Protein AF-L1L3W8-F1 (afdb_monomer_lite)

InterPro domains:
  IPR001732 UDP-glucose/GDP-mannose dehydrogenase, N-terminal [PF03721] (19-72)
  IPR028359 UDP-N-acetyl-D-mannosamine/glucosamine dehydrogenase [PTHR43491] (12-77)
  IPR036291 NAD(P)-binding domain superfamily [SSF51735] (19-76)

Organism: NCBI:txid698759

Foldseek 3Di:
DDDDDDVVCVVCPVPDFPEEFEDCPPPRVLVQLVCVVVPTQYHYHYPDVVVVVCLLVLNDDDDPVSSVSSVVVNVDPRD

Sequence (79 aa):
MTVLQVPEFRHLAEAVYDVAIVGLGYVGLPTALSFHAAGARVVGIDIDPGRLAAIRDGGVDLLPSDQQRLREALEADSF

pLDDT: mean 86.77, std 18.08, range [34.97, 98.25]

Radius of gyration: 13.32 Å; chains: 1; bounding box: 34×26×33 Å

Structure (mmCIF, N/CA/C/O backbone):
data_AF-L1L3W8-F1
#
_entry.id   AF-L1L3W8-F1
#
loop_
_atom_site.group_PDB
_atom_site.id
_atom_site.type_symbol
_atom_site.label_atom_id
_atom_site.label_alt_id
_atom_site.label_comp_id
_atom_site.label_asym_id
_atom_site.label_entity_id
_atom_site.label_seq_id
_atom_site.pdbx_PDB_ins_code
_atom_site.Cartn_x
_atom_site.Cartn_y
_atom_site.Cartn_z
_atom_site.occupancy
_atom_site.B_iso_or_equiv
_atom_site.auth_seq_id
_atom_site.auth_comp_id
_atom_site.auth_asym_id
_atom_site.auth_atom_id
_atom_site.pdbx_PDB_model_num
ATOM 1 N N . MET A 1 1 ? -22.926 -10.241 -19.346 1.00 35.06 1 MET A N 1
ATOM 2 C CA . MET A 1 1 ? -21.879 -9.204 -19.435 1.00 35.06 1 MET A CA 1
ATOM 3 C C . MET A 1 1 ? -20.547 -9.934 -19.421 1.00 35.06 1 MET A C 1
ATOM 5 O O . MET A 1 1 ? -20.139 -10.407 -18.372 1.00 35.06 1 MET A O 1
ATOM 9 N N . THR A 1 2 ? -19.979 -10.191 -20.598 1.00 34.97 2 THR A N 1
ATOM 10 C CA . THR A 1 2 ? -18.806 -11.064 -20.762 1.00 34.97 2 THR A CA 1
ATOM 11 C C . THR A 1 2 ? -17.546 -10.233 -20.569 1.00 34.97 2 THR A C 1
ATOM 13 O O . THR A 1 2 ? -17.265 -9.357 -21.382 1.00 34.97 2 THR A O 1
ATOM 16 N N . VAL A 1 3 ? -16.813 -10.476 -19.484 1.00 44.78 3 VAL A N 1
ATOM 17 C CA . VAL A 1 3 ? -15.485 -9.893 -19.274 1.00 44.78 3 VAL A CA 1
ATOM 18 C C . VAL A 1 3 ? -14.486 -10.739 -20.061 1.00 44.78 3 VAL A C 1
ATOM 20 O O . VAL A 1 3 ? -14.415 -11.952 -19.876 1.00 44.78 3 VAL A O 1
ATOM 23 N N . LEU A 1 4 ? -13.750 -10.101 -20.971 1.00 45.12 4 LEU A N 1
ATOM 24 C CA . LEU A 1 4 ? -12.602 -10.687 -21.660 1.00 45.12 4 LEU A CA 1
ATOM 25 C C . LEU A 1 4 ? -11.582 -11.122 -20.596 1.00 45.12 4 LEU A C 1
ATOM 27 O O . LEU A 1 4 ? -10.994 -10.279 -19.923 1.00 45.12 4 LEU A O 1
ATOM 31 N N . GLN A 1 5 ? -11.408 -12.432 -20.403 1.00 48.59 5 GLN A N 1
ATOM 32 C CA . GLN A 1 5 ? -10.398 -12.974 -19.495 1.00 48.59 5 GLN A CA 1
ATOM 33 C C . GLN A 1 5 ? -9.014 -12.766 -20.111 1.00 48.59 5 GLN A C 1
ATOM 35 O O . GLN A 1 5 ? -8.588 -13.532 -20.975 1.00 48.59 5 GLN A O 1
ATOM 40 N N . VAL A 1 6 ? -8.320 -11.720 -19.666 1.00 56.12 6 VAL A N 1
ATOM 41 C CA . VAL A 1 6 ? -6.897 -11.531 -19.957 1.00 56.12 6 VAL A CA 1
ATOM 42 C C . VAL A 1 6 ? -6.116 -12.566 -19.125 1.00 56.12 6 VAL A C 1
ATOM 44 O O . VAL A 1 6 ? -6.276 -12.587 -17.900 1.00 56.12 6 VAL A O 1
ATOM 47 N N . PRO A 1 7 ? -5.322 -13.463 -19.741 1.00 49.97 7 PRO A N 1
ATOM 48 C CA . PRO A 1 7 ? -4.693 -14.595 -19.049 1.00 49.97 7 PRO A CA 1
ATOM 49 C C . PRO A 1 7 ? -3.764 -14.208 -17.890 1.00 49.97 7 PRO A C 1
ATOM 51 O O . PRO A 1 7 ? -3.562 -15.013 -16.981 1.00 49.97 7 PRO A O 1
ATOM 54 N N . GLU A 1 8 ? -3.228 -12.985 -17.897 1.00 59.03 8 GLU A N 1
ATOM 55 C CA . GLU A 1 8 ? -2.279 -12.492 -16.893 1.00 59.03 8 GLU A CA 1
ATOM 56 C C . GLU A 1 8 ? -2.896 -12.282 -15.494 1.00 59.03 8 GLU A C 1
ATOM 58 O O . GLU A 1 8 ? -2.163 -12.244 -14.510 1.00 59.03 8 GLU A O 1
ATOM 63 N N . PHE A 1 9 ? -4.229 -12.215 -15.362 1.00 52.38 9 PHE A N 1
ATOM 64 C CA . PHE A 1 9 ? -4.917 -11.972 -14.077 1.00 52.38 9 PHE A CA 1
ATOM 65 C C . PHE A 1 9 ? -5.497 -13.231 -13.419 1.00 52.38 9 PHE A C 1
ATOM 67 O O . PHE A 1 9 ? -6.290 -13.147 -12.481 1.00 52.38 9 PHE A O 1
ATOM 74 N N . ARG A 1 10 ? -5.129 -14.423 -13.901 1.00 51.53 10 ARG A N 1
ATOM 75 C CA . ARG A 1 10 ? -5.788 -15.687 -13.533 1.00 51.53 10 ARG A CA 1
ATOM 76 C C . ARG A 1 10 ? -5.699 -16.047 -12.038 1.00 51.53 10 ARG A C 1
ATOM 78 O O . ARG A 1 10 ? -6.551 -16.791 -11.566 1.00 51.53 10 ARG A O 1
ATOM 85 N N . HIS A 1 11 ? -4.747 -15.489 -11.285 1.00 52.94 11 HIS A N 1
ATOM 86 C CA . HIS A 1 11 ? -4.651 -15.682 -9.829 1.00 52.94 11 HIS A CA 1
ATOM 87 C C . HIS A 1 11 ? -5.518 -14.737 -8.979 1.00 52.94 11 HIS A C 1
ATOM 89 O O . HIS A 1 11 ? -5.692 -15.000 -7.796 1.00 52.94 11 HIS A O 1
ATOM 95 N N . LEU A 1 12 ? -6.141 -13.705 -9.560 1.00 53.66 12 LEU A N 1
ATOM 96 C CA . LEU A 1 12 ? -7.112 -12.858 -8.847 1.00 53.66 12 LEU A CA 1
ATOM 97 C C . LEU A 1 12 ? -8.513 -13.488 -8.776 1.00 53.66 12 LEU A C 1
ATOM 99 O O . LEU A 1 12 ? -9.402 -12.953 -8.126 1.00 53.66 12 LEU A O 1
ATOM 103 N N . ALA A 1 13 ? -8.743 -14.607 -9.468 1.00 52.28 13 ALA A N 1
ATOM 104 C CA . ALA A 1 13 ? -10.073 -15.204 -9.581 1.00 52.28 13 ALA A CA 1
ATOM 105 C C . ALA A 1 13 ? -10.573 -15.864 -8.279 1.00 52.28 13 ALA A C 1
ATOM 107 O O . ALA A 1 13 ? -11.768 -16.128 -8.167 1.00 52.28 13 ALA A O 1
ATOM 108 N N . GLU A 1 14 ? -9.689 -16.111 -7.305 1.00 59.72 14 GLU A N 1
ATOM 109 C CA . GLU A 1 14 ? -10.043 -16.726 -6.014 1.00 59.72 14 GLU A CA 1
ATOM 110 C C . GLU A 1 14 ? -10.010 -15.728 -4.843 1.00 59.72 14 GLU A C 1
ATOM 112 O O . GLU A 1 14 ? -10.791 -15.863 -3.902 1.00 59.72 14 GLU A O 1
ATOM 117 N N . ALA A 1 15 ? -9.177 -14.685 -4.923 1.00 65.69 15 ALA A N 1
ATOM 118 C CA . ALA A 1 15 ? -9.112 -13.615 -3.933 1.00 65.69 15 ALA A CA 1
ATOM 119 C C . ALA A 1 15 ? -9.945 -12.411 -4.397 1.00 65.69 15 ALA A C 1
ATOM 121 O O . ALA A 1 15 ? -9.580 -11.693 -5.326 1.00 65.69 15 ALA A O 1
ATOM 122 N N . VAL A 1 16 ? -11.088 -12.183 -3.747 1.00 82.25 16 VAL A N 1
ATOM 123 C CA . VAL A 1 16 ? -11.895 -10.982 -3.996 1.00 82.25 16 VAL A CA 1
ATOM 124 C C . VAL A 1 16 ? -11.234 -9.806 -3.273 1.00 82.25 16 VAL A C 1
ATOM 126 O O . VAL A 1 16 ? -11.055 -9.860 -2.060 1.00 82.25 16 VAL A O 1
ATOM 129 N N . TYR A 1 17 ? -10.894 -8.751 -4.008 1.00 89.50 17 TYR A N 1
ATOM 130 C CA . TYR A 1 17 ? -10.408 -7.483 -3.458 1.00 89.50 17 TYR A CA 1
ATOM 131 C C . TYR A 1 17 ? -11.488 -6.411 -3.596 1.00 89.50 17 TYR A C 1
ATOM 133 O O . TYR A 1 17 ? -12.253 -6.418 -4.562 1.00 89.50 17 TYR A O 1
ATOM 141 N N . ASP A 1 18 ? -11.544 -5.486 -2.642 1.00 94.88 18 ASP A N 1
ATOM 142 C CA . ASP A 1 18 ? -12.521 -4.394 -2.632 1.00 94.88 18 ASP A CA 1
ATOM 143 C C . ASP A 1 18 ? -11.973 -3.151 -3.352 1.00 94.88 18 ASP A C 1
ATOM 145 O O . ASP A 1 18 ? -12.728 -2.403 -3.974 1.00 94.88 18 ASP A O 1
ATOM 149 N N . VAL A 1 19 ? -10.650 -2.941 -3.298 1.00 95.88 19 VAL A N 1
ATOM 150 C CA . VAL A 1 19 ? -9.964 -1.787 -3.898 1.00 95.88 19 VAL A CA 1
ATOM 151 C C . VAL A 1 19 ? -8.664 -2.226 -4.571 1.00 95.88 19 VAL A C 1
ATOM 153 O O . VAL A 1 19 ? -7.861 -2.943 -3.980 1.00 95.88 19 VAL A O 1
ATOM 156 N N . ALA A 1 20 ? -8.424 -1.742 -5.791 1.00 96.75 20 ALA A N 1
ATOM 157 C CA . ALA A 1 20 ? -7.132 -1.848 -6.462 1.00 96.75 20 ALA A CA 1
ATOM 158 C C . ALA A 1 20 ? -6.460 -0.472 -6.528 1.00 96.75 20 ALA A C 1
ATOM 160 O O . ALA A 1 20 ? -7.077 0.496 -6.977 1.00 96.75 20 ALA A O 1
ATOM 161 N N . ILE A 1 21 ? -5.196 -0.389 -6.111 1.00 97.88 21 ILE A N 1
ATOM 162 C CA . ILE A 1 21 ? -4.378 0.825 -6.216 1.00 97.88 21 ILE A CA 1
ATOM 163 C C . ILE A 1 21 ? -3.266 0.579 -7.233 1.00 97.88 21 ILE A C 1
ATOM 165 O O . ILE A 1 21 ? -2.424 -0.295 -7.039 1.00 97.88 21 ILE A O 1
ATOM 169 N N . VAL A 1 22 ? -3.263 1.358 -8.318 1.00 97.69 22 VAL A N 1
ATOM 170 C CA . VAL A 1 22 ? -2.249 1.283 -9.379 1.00 97.69 22 VAL A CA 1
ATOM 171 C C . VAL A 1 22 ? -1.236 2.413 -9.196 1.00 97.69 22 VAL A C 1
ATOM 173 O O . VAL A 1 22 ? -1.582 3.589 -9.286 1.00 97.69 22 VAL A O 1
ATOM 176 N N . GLY A 1 23 ? 0.016 2.032 -8.956 1.00 97.62 23 GLY A N 1
ATOM 177 C CA . GLY A 1 23 ? 1.116 2.886 -8.526 1.00 97.62 23 GLY A CA 1
ATOM 178 C C . GLY A 1 23 ? 1.206 2.945 -7.000 1.00 97.62 23 GLY A C 1
ATOM 179 O O . GLY A 1 23 ? 0.302 3.444 -6.340 1.00 97.62 23 GLY A O 1
ATOM 180 N N . LEU A 1 24 ? 2.326 2.494 -6.435 1.00 98.06 24 LEU A N 1
ATOM 181 C CA . LEU A 1 24 ? 2.627 2.447 -4.997 1.00 98.06 24 LEU A CA 1
ATOM 182 C C . LEU A 1 24 ? 3.778 3.392 -4.625 1.00 98.06 24 LEU A C 1
ATOM 184 O O . LEU A 1 24 ? 4.581 3.141 -3.720 1.00 98.06 24 LEU A O 1
ATOM 188 N N . GLY A 1 25 ? 3.854 4.516 -5.336 1.00 95.44 25 GLY A N 1
ATOM 189 C CA . GLY A 1 25 ? 4.743 5.627 -5.019 1.00 95.44 25 GLY A CA 1
ATOM 190 C C . GLY A 1 25 ? 4.306 6.395 -3.767 1.00 95.44 25 GLY A C 1
ATOM 191 O O . GLY A 1 25 ? 3.551 5.899 -2.931 1.00 95.44 25 GLY A O 1
ATOM 192 N N . TYR A 1 26 ? 4.766 7.641 -3.662 1.00 94.62 26 TYR A N 1
ATOM 193 C CA . TYR A 1 26 ? 4.547 8.503 -2.495 1.00 94.62 26 TYR A CA 1
ATOM 194 C C . TYR A 1 26 ? 3.072 8.672 -2.098 1.00 94.62 26 TYR A C 1
ATOM 196 O O . TYR A 1 26 ? 2.757 8.667 -0.918 1.00 94.62 26 TYR A O 1
ATOM 204 N N . VAL A 1 27 ? 2.160 8.796 -3.066 1.00 96.50 27 VAL A N 1
ATOM 205 C CA . VAL A 1 27 ? 0.720 8.952 -2.785 1.00 96.50 27 VAL A CA 1
ATOM 206 C C . VAL A 1 27 ? 0.018 7.599 -2.693 1.00 96.50 27 VAL A C 1
ATOM 208 O O . VAL A 1 27 ? -0.830 7.385 -1.827 1.00 96.50 27 VAL A O 1
ATOM 211 N N . GLY A 1 28 ? 0.367 6.679 -3.590 1.00 97.75 28 GLY A N 1
ATOM 212 C CA . GLY A 1 28 ? -0.363 5.429 -3.761 1.00 97.75 28 GLY A CA 1
ATOM 213 C C . GLY A 1 28 ? -0.237 4.488 -2.571 1.00 97.75 28 GLY A C 1
ATOM 214 O O . GLY A 1 28 ? -1.244 3.965 -2.106 1.00 97.75 28 GLY A O 1
ATOM 215 N N . LEU A 1 29 ? 0.969 4.330 -2.018 1.00 98.06 29 LEU A N 1
ATOM 216 C CA . LEU A 1 29 ? 1.175 3.436 -0.880 1.00 98.06 29 LEU A CA 1
ATOM 217 C C . LEU A 1 29 ? 0.442 3.911 0.392 1.00 98.06 29 LEU A C 1
ATOM 219 O O . LEU A 1 29 ? -0.347 3.130 0.919 1.00 98.06 29 LEU A O 1
ATOM 223 N N . PRO A 1 30 ? 0.564 5.174 0.853 1.00 97.81 30 PRO A N 1
ATOM 224 C CA . PRO A 1 30 ? -0.259 5.676 1.960 1.00 97.81 30 PRO A CA 1
ATOM 225 C C . PRO A 1 30 ? -1.768 5.563 1.704 1.00 97.81 30 PRO A C 1
ATOM 227 O O . PRO A 1 30 ? -2.542 5.307 2.629 1.00 97.81 30 PRO A O 1
ATOM 230 N N . THR A 1 31 ? -2.202 5.717 0.448 1.00 98.06 31 THR A N 1
ATOM 231 C CA . THR A 1 31 ? -3.614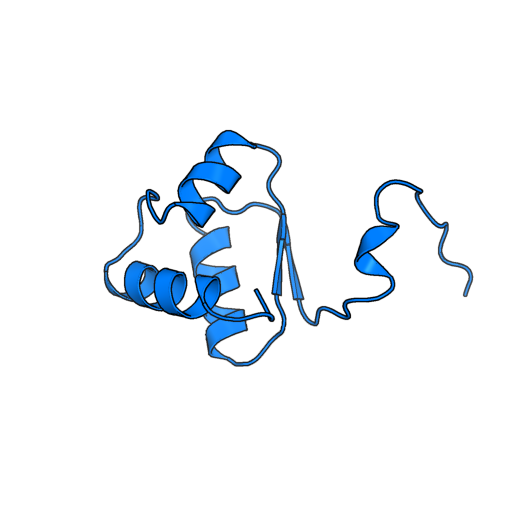 5.547 0.071 1.00 98.06 31 THR A CA 1
ATOM 232 C C . THR A 1 31 ? -4.056 4.093 0.243 1.00 98.06 31 THR A C 1
ATOM 234 O O . THR A 1 31 ? -5.082 3.840 0.873 1.00 98.06 31 THR A O 1
ATOM 237 N N . ALA A 1 32 ? -3.261 3.139 -0.248 1.00 98.25 32 ALA A N 1
ATOM 238 C CA . ALA A 1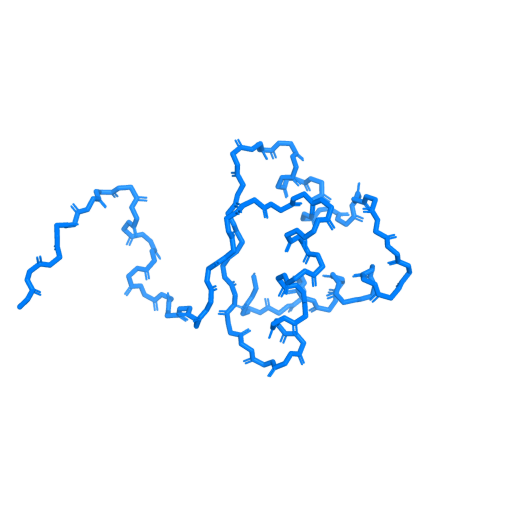 32 ? -3.508 1.708 -0.093 1.00 98.25 32 ALA A CA 1
ATOM 239 C C . ALA A 1 32 ? -3.592 1.313 1.390 1.00 98.25 32 ALA A C 1
ATOM 241 O O . ALA A 1 32 ? -4.560 0.682 1.811 1.00 98.25 32 ALA A O 1
ATOM 242 N N . LEU A 1 33 ? -2.637 1.778 2.201 1.00 98.06 33 LEU A N 1
ATOM 243 C CA . LEU A 1 33 ? -2.612 1.542 3.646 1.00 98.06 33 LEU A CA 1
ATOM 244 C C . LEU A 1 33 ? -3.825 2.148 4.362 1.00 98.06 33 LEU A C 1
ATOM 246 O O . LEU A 1 33 ? -4.329 1.573 5.321 1.00 98.06 33 LEU A O 1
ATOM 250 N N . SER A 1 34 ? -4.321 3.299 3.903 1.00 97.62 34 SER A N 1
ATOM 251 C CA . SER A 1 34 ? -5.509 3.934 4.485 1.00 97.62 34 SER A CA 1
ATOM 252 C C . SER A 1 34 ? -6.790 3.152 4.187 1.00 97.62 34 SER A C 1
ATOM 254 O O . SER A 1 34 ? -7.619 2.995 5.080 1.00 97.62 34 SER A O 1
ATOM 256 N N . PHE A 1 35 ? -6.947 2.618 2.971 1.00 98.06 35 PHE A N 1
ATOM 257 C CA . PHE A 1 35 ? -8.071 1.731 2.650 1.00 98.06 35 PHE A CA 1
ATOM 258 C C . PHE A 1 35 ? -8.008 0.426 3.440 1.00 98.06 35 PHE A C 1
ATOM 260 O O . PHE A 1 35 ? -9.028 -0.015 3.969 1.00 98.06 35 PHE A O 1
ATOM 267 N N . HIS A 1 36 ? -6.815 -0.153 3.573 1.00 97.25 36 HIS A N 1
ATOM 268 C CA . HIS A 1 36 ? -6.630 -1.357 4.371 1.00 97.25 36 HIS A CA 1
ATOM 269 C C . HIS A 1 36 ? -6.955 -1.120 5.854 1.00 97.25 36 HIS A C 1
ATOM 271 O O . HIS A 1 36 ? -7.738 -1.867 6.436 1.00 97.25 36 HIS A O 1
ATOM 277 N N . ALA A 1 37 ? -6.473 -0.018 6.441 1.00 95.94 37 ALA A N 1
ATOM 278 C CA . ALA A 1 37 ? -6.808 0.376 7.813 1.00 95.94 37 ALA A CA 1
ATOM 279 C C . ALA A 1 37 ? -8.313 0.649 8.019 1.00 95.94 37 ALA A C 1
ATOM 281 O O . ALA A 1 37 ? -8.816 0.533 9.135 1.00 95.94 37 ALA A O 1
ATOM 282 N N . ALA A 1 38 ? -9.045 0.990 6.953 1.00 96.19 38 ALA A N 1
ATOM 283 C CA . ALA A 1 38 ? -10.502 1.122 6.965 1.00 96.19 38 ALA A CA 1
ATOM 284 C C . ALA A 1 38 ? -11.249 -0.221 6.797 1.00 96.19 38 ALA A C 1
ATOM 286 O O . ALA A 1 38 ? -12.480 -0.234 6.799 1.00 96.19 38 ALA A O 1
ATOM 287 N N . GLY A 1 39 ? -10.530 -1.340 6.662 1.00 95.19 39 GLY A N 1
ATOM 288 C CA . GLY A 1 39 ? -11.079 -2.694 6.571 1.00 95.19 39 GLY A CA 1
ATOM 289 C C . GLY A 1 39 ? -11.306 -3.214 5.149 1.00 95.19 39 GLY A C 1
ATOM 290 O O . GLY A 1 39 ? -11.912 -4.272 4.993 1.00 95.19 39 GLY A O 1
ATOM 291 N N . ALA A 1 40 ? -10.849 -2.505 4.114 1.00 96.06 40 ALA A N 1
ATOM 292 C CA . ALA A 1 40 ? -10.921 -3.001 2.741 1.00 96.06 40 ALA A CA 1
ATOM 293 C C . ALA A 1 40 ? -9.819 -4.037 2.465 1.00 96.06 40 ALA A C 1
ATOM 295 O O . ALA A 1 40 ? -8.684 -3.893 2.927 1.00 96.06 40 ALA A O 1
ATOM 296 N N . ARG A 1 41 ? -10.125 -5.041 1.639 1.00 95.00 41 ARG A N 1
ATOM 297 C CA . ARG A 1 41 ? -9.110 -5.898 1.014 1.00 95.00 41 ARG A CA 1
ATOM 298 C C . ARG A 1 41 ? -8.515 -5.144 -0.160 1.00 95.00 41 ARG A C 1
ATOM 300 O O . ARG A 1 41 ? -9.232 -4.814 -1.112 1.00 95.00 41 ARG A O 1
ATOM 307 N N . VAL A 1 42 ? -7.227 -4.848 -0.090 1.00 96.19 42 VAL A N 1
ATOM 308 C CA . VAL A 1 42 ? -6.556 -3.991 -1.068 1.00 96.19 42 VAL A CA 1
ATOM 309 C C . VAL A 1 42 ? -5.604 -4.833 -1.894 1.00 96.19 42 VAL A C 1
ATOM 311 O O . VAL A 1 42 ? -4.888 -5.659 -1.352 1.00 96.19 42 VAL A O 1
ATOM 314 N N . VAL A 1 43 ? -5.582 -4.608 -3.206 1.00 95.50 43 VAL A N 1
ATOM 315 C CA . VAL A 1 43 ? -4.501 -5.089 -4.067 1.00 95.50 43 VAL A CA 1
ATOM 316 C C . VAL A 1 43 ? -3.668 -3.900 -4.532 1.00 95.50 43 VAL A C 1
ATOM 318 O O . VAL A 1 43 ? -4.163 -2.983 -5.196 1.00 95.50 43 VAL A O 1
ATOM 321 N N . GLY A 1 44 ? -2.393 -3.896 -4.149 1.00 95.75 44 GLY A N 1
ATOM 322 C CA . GLY A 1 44 ? -1.412 -2.920 -4.609 1.00 95.75 44 GLY A CA 1
ATOM 323 C C . GLY A 1 44 ? -0.710 -3.394 -5.881 1.00 95.75 44 GLY A C 1
ATOM 324 O O . GLY A 1 44 ? -0.189 -4.505 -5.933 1.00 95.75 44 GLY A O 1
ATOM 325 N N . ILE A 1 45 ? -0.664 -2.544 -6.905 1.00 96.81 45 ILE A N 1
ATOM 326 C CA . ILE A 1 45 ? -0.030 -2.841 -8.192 1.00 96.81 45 ILE A CA 1
ATOM 327 C C . ILE A 1 45 ? 1.009 -1.763 -8.478 1.00 96.81 45 ILE A C 1
ATOM 329 O O . ILE A 1 45 ? 0.693 -0.579 -8.441 1.00 96.81 45 ILE A O 1
ATOM 333 N N . ASP A 1 46 ? 2.233 -2.155 -8.813 1.00 97.19 46 ASP A N 1
ATOM 334 C CA . ASP A 1 46 ? 3.267 -1.242 -9.302 1.00 97.19 46 ASP A CA 1
ATOM 335 C C . ASP A 1 46 ? 4.033 -1.902 -10.455 1.00 97.19 46 ASP A C 1
ATOM 337 O O . ASP A 1 46 ? 4.107 -3.129 -10.535 1.00 97.19 46 ASP A O 1
ATOM 341 N N . ILE A 1 47 ? 4.566 -1.088 -11.366 1.00 96.81 47 ILE A N 1
ATOM 342 C CA . ILE A 1 47 ? 5.367 -1.560 -12.500 1.00 96.81 47 ILE A CA 1
ATOM 343 C C . ILE A 1 47 ? 6.819 -1.827 -12.094 1.00 96.81 47 ILE A C 1
ATOM 345 O O . ILE A 1 47 ? 7.494 -2.622 -12.745 1.00 96.81 47 ILE A O 1
ATOM 349 N N . ASP A 1 48 ? 7.308 -1.167 -11.041 1.00 96.81 48 ASP A N 1
ATOM 350 C CA . ASP A 1 48 ? 8.677 -1.312 -10.565 1.00 96.81 48 ASP A CA 1
ATOM 351 C C . ASP A 1 48 ? 8.788 -2.494 -9.579 1.00 96.81 48 ASP A C 1
ATOM 353 O O . ASP A 1 48 ? 8.331 -2.403 -8.432 1.00 96.81 48 ASP A O 1
ATOM 357 N N . PRO A 1 49 ? 9.431 -3.613 -9.970 1.00 95.81 49 PRO A N 1
ATOM 358 C CA . PRO A 1 49 ? 9.619 -4.749 -9.073 1.00 95.81 49 PRO A CA 1
ATOM 359 C C . PRO A 1 49 ? 10.507 -4.409 -7.867 1.00 95.81 49 PRO A C 1
ATOM 361 O O . PRO A 1 49 ? 10.328 -5.000 -6.802 1.00 95.81 49 PRO A O 1
ATOM 364 N N . GLY A 1 50 ? 11.432 -3.451 -7.999 1.00 97.25 50 GLY A N 1
ATOM 365 C CA . GLY A 1 50 ? 12.267 -2.975 -6.898 1.00 97.25 50 GLY A CA 1
ATOM 366 C C . GLY A 1 50 ? 11.447 -2.231 -5.849 1.00 97.25 50 GLY A C 1
ATOM 367 O O . GLY A 1 50 ? 11.633 -2.448 -4.651 1.00 97.25 50 GLY A O 1
ATOM 368 N N . ARG A 1 51 ? 10.466 -1.431 -6.285 1.00 96.62 51 ARG A N 1
ATOM 369 C CA . ARG A 1 51 ? 9.499 -0.787 -5.387 1.00 96.62 51 ARG A CA 1
ATOM 370 C C . ARG A 1 51 ? 8.675 -1.821 -4.625 1.00 96.62 51 ARG A C 1
ATOM 372 O O . ARG A 1 51 ? 8.538 -1.698 -3.411 1.00 96.62 51 ARG A O 1
ATOM 379 N N . LEU A 1 52 ? 8.170 -2.850 -5.307 1.00 97.06 52 LEU A N 1
ATOM 380 C CA . LEU A 1 52 ? 7.409 -3.930 -4.667 1.00 97.06 52 LEU A CA 1
ATOM 381 C C . LEU A 1 52 ? 8.245 -4.708 -3.642 1.00 97.06 52 LEU A C 1
ATOM 383 O O . LEU A 1 52 ? 7.735 -5.031 -2.573 1.00 97.06 52 LEU A O 1
ATOM 387 N N . ALA A 1 53 ? 9.514 -4.999 -3.942 1.00 97.19 53 ALA A N 1
ATOM 388 C CA . ALA A 1 53 ? 10.423 -5.647 -2.997 1.00 97.19 53 ALA A CA 1
ATOM 389 C C . ALA A 1 53 ? 10.676 -4.765 -1.764 1.00 97.19 53 ALA A C 1
ATOM 391 O O . ALA A 1 53 ? 10.472 -5.212 -0.641 1.00 97.19 53 ALA A O 1
ATOM 392 N N . ALA A 1 54 ? 10.996 -3.483 -1.969 1.00 97.31 54 ALA A N 1
ATOM 393 C CA . ALA A 1 54 ? 11.206 -2.542 -0.871 1.00 97.31 54 ALA A CA 1
ATOM 394 C C . ALA A 1 54 ? 9.971 -2.404 0.037 1.00 97.31 54 ALA A C 1
ATOM 396 O O . ALA A 1 54 ? 10.122 -2.256 1.246 1.00 97.31 54 ALA A O 1
ATOM 397 N N . ILE A 1 55 ? 8.754 -2.463 -0.521 1.00 97.19 55 ILE A N 1
ATOM 398 C CA . ILE A 1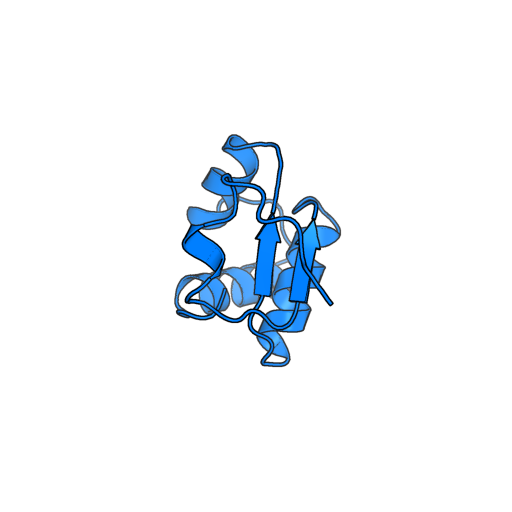 55 ? 7.510 -2.452 0.266 1.00 97.19 55 ILE A CA 1
ATOM 399 C C . ILE A 1 55 ? 7.406 -3.707 1.132 1.00 97.19 55 ILE A C 1
ATOM 401 O O . ILE A 1 55 ? 7.155 -3.576 2.326 1.00 97.19 55 ILE A O 1
ATOM 405 N N . ARG A 1 56 ? 7.622 -4.899 0.557 1.00 95.88 56 ARG A N 1
ATOM 406 C CA . ARG A 1 56 ? 7.567 -6.178 1.294 1.00 95.88 56 ARG A CA 1
ATOM 407 C C . ARG A 1 56 ? 8.606 -6.254 2.410 1.00 95.88 56 ARG A C 1
ATOM 409 O O . ARG A 1 56 ? 8.320 -6.808 3.462 1.00 95.88 56 ARG A O 1
ATOM 416 N N . ASP A 1 57 ? 9.767 -5.646 2.198 1.00 96.31 57 ASP A N 1
ATOM 417 C CA . ASP A 1 57 ? 10.844 -5.589 3.188 1.00 96.31 57 ASP A CA 1
ATOM 418 C C . ASP A 1 57 ? 10.651 -4.454 4.218 1.00 96.31 57 ASP A C 1
ATOM 420 O O . ASP A 1 57 ? 11.457 -4.299 5.136 1.00 96.31 57 ASP A O 1
ATOM 424 N N . GLY A 1 58 ? 9.619 -3.611 4.064 1.00 95.75 58 GLY A N 1
ATOM 425 C CA . GLY A 1 58 ? 9.385 -2.425 4.900 1.00 95.75 58 GLY A CA 1
ATOM 426 C C . GLY A 1 58 ? 10.383 -1.276 4.677 1.00 95.75 58 GLY A C 1
ATOM 427 O O . GLY A 1 58 ? 10.354 -0.275 5.391 1.00 95.75 58 GLY A O 1
ATOM 428 N N . GLY A 1 59 ? 11.264 -1.387 3.680 1.00 94.25 59 GLY A N 1
ATOM 429 C CA . GLY A 1 59 ? 12.360 -0.464 3.372 1.00 94.25 59 GLY A CA 1
ATOM 430 C C . GLY A 1 59 ? 11.976 0.727 2.489 1.00 94.25 59 GLY A C 1
ATOM 431 O O . GLY A 1 59 ? 12.790 1.187 1.689 1.00 94.25 59 GLY A O 1
ATOM 432 N N . VAL A 1 60 ? 10.739 1.215 2.580 1.00 94.75 60 VAL A N 1
ATOM 433 C CA . VAL A 1 60 ? 10.250 2.364 1.801 1.00 94.75 60 VAL A CA 1
ATO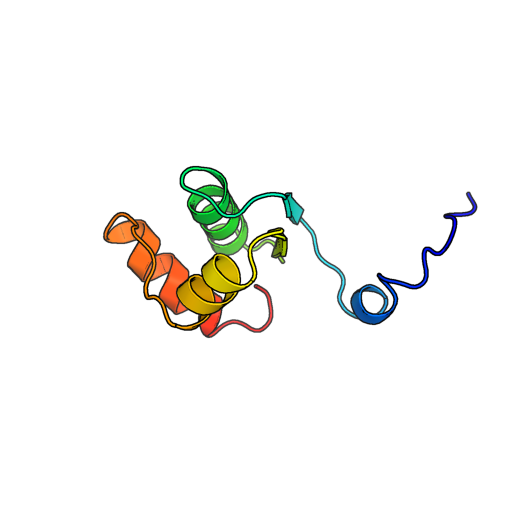M 434 C C . VAL A 1 60 ? 10.272 3.657 2.602 1.00 94.75 60 VAL A C 1
ATOM 436 O O . VAL A 1 60 ? 10.071 3.660 3.811 1.00 94.75 60 VAL A O 1
ATOM 439 N N . ASP A 1 61 ? 10.463 4.777 1.909 1.00 93.25 61 ASP A N 1
ATOM 440 C CA . ASP A 1 61 ? 10.336 6.105 2.505 1.00 93.25 61 ASP A CA 1
ATOM 441 C C . ASP A 1 61 ? 8.855 6.433 2.768 1.00 93.25 61 ASP A C 1
ATOM 443 O O . ASP A 1 61 ? 8.062 6.599 1.836 1.00 93.25 61 ASP A O 1
ATOM 447 N N . LEU A 1 62 ? 8.482 6.456 4.048 1.00 94.50 62 LEU A N 1
ATOM 448 C CA . LEU A 1 62 ? 7.132 6.688 4.555 1.00 94.50 62 LEU A CA 1
ATOM 449 C C . LEU A 1 62 ? 7.198 7.459 5.874 1.00 94.50 62 LEU A C 1
ATOM 451 O O . LEU A 1 62 ? 8.151 7.331 6.646 1.00 94.50 62 LEU A O 1
ATOM 455 N N . LEU A 1 63 ? 6.130 8.199 6.176 1.00 94.56 63 LEU A N 1
ATOM 456 C CA . LEU A 1 63 ? 5.956 8.825 7.485 1.00 94.56 63 LEU A CA 1
ATOM 457 C C . LEU A 1 63 ? 5.876 7.758 8.593 1.00 94.56 63 LEU A C 1
ATOM 459 O O . LEU A 1 63 ? 5.390 6.655 8.341 1.00 94.56 63 LEU A O 1
ATOM 463 N N . PRO A 1 64 ? 6.245 8.075 9.850 1.00 93.44 64 PRO A N 1
ATOM 464 C CA . PRO A 1 64 ? 6.205 7.102 10.947 1.00 93.44 64 PRO A CA 1
ATOM 465 C C . PRO A 1 64 ? 4.839 6.422 11.151 1.00 93.44 64 PRO A C 1
ATOM 467 O O . PRO A 1 64 ? 4.778 5.242 11.493 1.00 93.44 64 PRO A O 1
ATOM 470 N N . SER A 1 65 ? 3.738 7.142 10.913 1.00 92.44 65 SER A N 1
ATOM 471 C CA . SER A 1 65 ? 2.380 6.593 11.010 1.00 92.44 65 SER A CA 1
ATOM 472 C C . SER A 1 65 ? 2.020 5.660 9.848 1.00 92.44 65 SER A C 1
ATOM 474 O O . SER A 1 65 ? 1.248 4.723 10.036 1.00 92.44 65 SER A O 1
ATOM 476 N N . ASP A 1 66 ? 2.551 5.899 8.647 1.00 96.19 66 ASP A N 1
ATOM 477 C CA . ASP A 1 66 ? 2.401 4.996 7.500 1.00 96.19 66 ASP A CA 1
ATOM 478 C C . ASP A 1 66 ? 3.312 3.772 7.643 1.00 9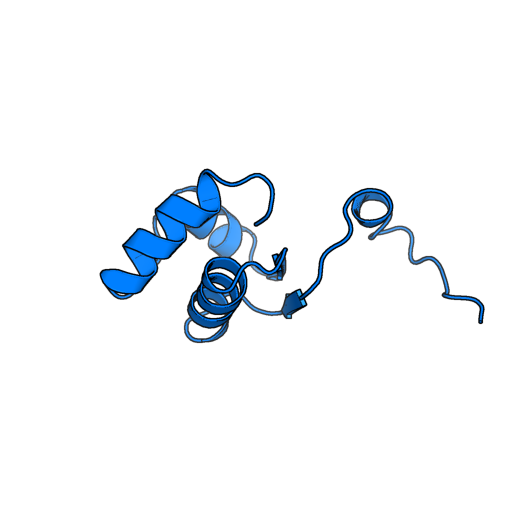6.19 66 ASP A C 1
ATOM 480 O O . ASP A 1 66 ? 2.910 2.675 7.286 1.00 96.19 66 ASP A O 1
ATOM 484 N N . GLN A 1 67 ? 4.494 3.920 8.248 1.00 96.75 67 GLN A N 1
ATOM 485 C CA . GLN A 1 67 ? 5.379 2.797 8.571 1.00 96.75 67 GLN A CA 1
ATOM 486 C C . GLN A 1 67 ? 4.718 1.785 9.511 1.00 96.75 67 GLN A C 1
ATOM 488 O O . GLN A 1 67 ? 4.867 0.578 9.338 1.00 96.75 67 GLN A O 1
ATOM 493 N N . GLN A 1 68 ? 3.978 2.264 10.515 1.00 96.06 68 GLN A N 1
ATOM 494 C CA . GLN A 1 68 ? 3.219 1.381 11.399 1.00 96.06 68 GLN A CA 1
ATOM 495 C C . GLN A 1 68 ? 2.104 0.653 10.642 1.00 96.06 68 GLN A C 1
ATOM 497 O O . GLN A 1 68 ? 2.003 -0.565 10.752 1.00 96.06 68 GLN A O 1
ATOM 502 N N . ARG A 1 69 ? 1.334 1.378 9.824 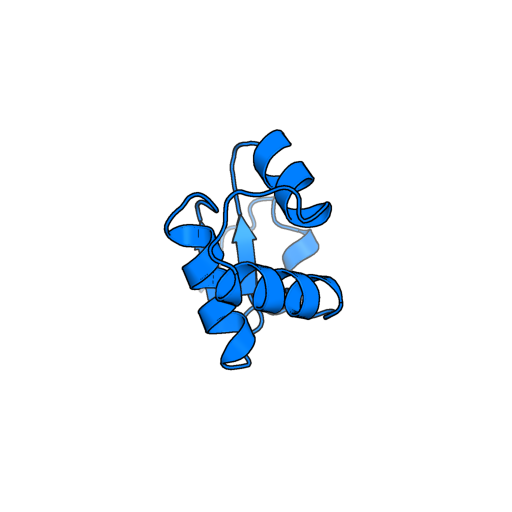1.00 96.25 69 ARG A N 1
ATOM 503 C CA . ARG A 1 69 ? 0.281 0.779 8.994 1.00 96.25 69 ARG A CA 1
ATOM 504 C C . ARG A 1 69 ? 0.835 -0.228 7.992 1.00 96.25 69 ARG A C 1
ATOM 506 O O . ARG A 1 69 ? 0.201 -1.244 7.759 1.00 96.25 69 ARG A O 1
ATOM 513 N N . LEU A 1 70 ? 2.016 0.024 7.426 1.00 97.38 70 LEU A N 1
ATOM 514 C CA . LEU A 1 70 ? 2.679 -0.919 6.530 1.00 97.38 70 LEU A CA 1
ATOM 515 C C . LEU A 1 70 ? 3.029 -2.221 7.252 1.00 97.38 70 LEU A C 1
ATOM 517 O O . LEU A 1 70 ? 2.739 -3.287 6.728 1.00 97.38 70 LEU A O 1
ATOM 521 N N . ARG A 1 71 ? 3.599 -2.146 8.461 1.00 96.31 71 ARG A N 1
ATOM 522 C CA . ARG A 1 71 ? 3.874 -3.347 9.265 1.00 96.31 71 ARG A CA 1
ATOM 523 C C . ARG A 1 71 ? 2.604 -4.143 9.547 1.00 96.31 71 ARG A C 1
ATOM 525 O O . ARG A 1 71 ? 2.602 -5.346 9.362 1.00 96.31 71 ARG A O 1
ATOM 532 N N . GLU A 1 72 ? 1.535 -3.472 9.965 1.00 95.88 72 GLU A N 1
ATOM 533 C CA . GLU A 1 72 ? 0.247 -4.125 10.233 1.00 95.88 72 GLU A CA 1
ATOM 534 C C . GLU A 1 72 ? -0.333 -4.782 8.976 1.00 95.88 72 GLU A C 1
ATOM 536 O O . GLU A 1 72 ? -0.813 -5.909 9.041 1.00 95.88 72 GLU A O 1
ATOM 541 N N . ALA A 1 73 ? -0.240 -4.101 7.833 1.00 95.75 73 ALA A N 1
ATOM 542 C CA . ALA A 1 73 ? -0.742 -4.600 6.561 1.00 95.75 73 ALA A CA 1
ATOM 543 C C . ALA A 1 73 ? 0.021 -5.838 6.068 1.00 95.75 73 ALA A C 1
ATOM 545 O O . ALA A 1 73 ? -0.599 -6.771 5.575 1.00 95.75 73 ALA A O 1
ATOM 546 N N . LEU A 1 74 ? 1.349 -5.874 6.222 1.00 95.19 74 LEU A N 1
ATOM 547 C CA . LEU A 1 74 ? 2.182 -7.002 5.778 1.00 95.19 74 LEU A CA 1
ATOM 548 C C . LEU A 1 74 ? 1.968 -8.287 6.593 1.00 95.19 74 LEU A C 1
ATOM 550 O O . LEU A 1 74 ? 2.293 -9.368 6.109 1.00 95.19 74 LEU A O 1
ATOM 554 N N . GLU A 1 75 ? 1.423 -8.180 7.804 1.00 94.31 75 GLU A N 1
ATOM 555 C CA . GLU A 1 75 ? 1.046 -9.328 8.639 1.00 94.31 75 GLU A CA 1
ATOM 556 C C . GLU A 1 75 ? -0.389 -9.814 8.356 1.00 94.31 75 GLU A C 1
ATOM 558 O O . GLU A 1 75 ? -0.821 -10.829 8.904 1.00 94.31 75 GLU A O 1
ATOM 563 N N . ALA A 1 76 ? -1.156 -9.086 7.537 1.00 89.50 76 ALA A N 1
ATOM 564 C CA . ALA A 1 76 ? -2.544 -9.401 7.227 1.00 89.50 76 ALA A CA 1
ATOM 565 C C . ALA A 1 76 ? -2.672 -10.135 5.884 1.00 89.50 76 ALA A C 1
ATOM 567 O O . ALA A 1 76 ? -2.132 -9.705 4.872 1.00 89.50 76 ALA A O 1
ATOM 568 N N . ASP A 1 77 ? -3.522 -11.163 5.827 1.00 82.81 77 ASP A N 1
ATOM 569 C CA . ASP A 1 77 ? -3.819 -11.900 4.582 1.00 82.81 77 ASP A CA 1
ATOM 570 C C . ASP A 1 77 ? -4.613 -11.072 3.540 1.00 82.81 77 ASP A C 1
ATOM 572 O O . ASP A 1 77 ? -4.934 -11.551 2.453 1.00 82.81 77 ASP A O 1
ATOM 576 N N . SER A 1 78 ? -5.002 -9.840 3.884 1.00 81.00 78 SER A N 1
ATOM 577 C CA . SER A 1 78 ? -5.922 -8.988 3.114 1.00 81.00 78 SER A CA 1
ATOM 578 C C . SER A 1 78 ? -5.265 -7.815 2.368 1.00 81.00 78 SER A C 1
ATOM 580 O O . SER A 1 78 ? -5.998 -6.962 1.852 1.00 81.00 78 SER A O 1
ATOM 582 N N . PHE A 1 79 ? -3.932 -7.742 2.339 1.00 84.62 79 PHE A N 1
ATOM 583 C CA . PHE A 1 79 ? -3.159 -6.669 1.702 1.00 84.62 79 PHE A CA 1
ATOM 584 C C . PHE A 1 79 ? -2.050 -7.210 0.788 1.00 84.62 79 PHE A C 1
ATOM 586 O O . PHE A 1 79 ? -1.404 -8.210 1.164 1.00 84.62 79 PHE A O 1
#

Secondary structure (DSSP, 8-state):
------GGGGGGGTS--SEEEE--STTHHHHHHHHHHTT--EEEE-S-HHHHHHHHTT-S---HHHHHHHHHHHTSTT-